Protein AF-A0A7G7KRU6-F1 (afdb_monomer_lite)

Structure (mmCIF, N/CA/C/O backbone):
data_AF-A0A7G7KRU6-F1
#
_entry.id   AF-A0A7G7KRU6-F1
#
loop_
_atom_site.group_PDB
_atom_site.id
_atom_site.type_symbol
_atom_site.label_atom_id
_atom_site.label_alt_id
_atom_site.label_comp_id
_atom_site.label_asym_id
_atom_site.label_entity_id
_atom_site.label_seq_id
_atom_site.pdbx_PDB_ins_code
_atom_site.Cartn_x
_atom_site.Cartn_y
_atom_site.Cartn_z
_atom_site.occupancy
_atom_site.B_iso_or_equiv
_atom_site.auth_seq_id
_atom_site.auth_comp_id
_atom_site.auth_asym_id
_atom_site.auth_atom_id
_atom_site.pdbx_PDB_model_num
ATOM 1 N N . MET A 1 1 ? -4.776 3.445 20.333 1.00 61.25 1 MET A N 1
ATOM 2 C CA . MET A 1 1 ? -5.093 2.555 19.195 1.00 61.25 1 MET A CA 1
ATOM 3 C C . MET A 1 1 ? -4.580 3.208 17.925 1.00 61.25 1 MET A C 1
ATOM 5 O O . MET A 1 1 ? -5.005 4.317 17.620 1.00 61.25 1 MET A O 1
ATOM 9 N N . SER A 1 2 ? -3.631 2.578 17.235 1.00 65.12 2 SER A N 1
ATOM 10 C CA . SER A 1 2 ? -3.181 3.039 15.919 1.00 65.12 2 SER A CA 1
ATOM 11 C C . SER A 1 2 ? -4.246 2.686 14.874 1.00 65.12 2 SER A C 1
ATOM 13 O O . SER A 1 2 ? -4.784 1.580 14.919 1.00 65.12 2 SER A O 1
ATOM 15 N N . PRO A 1 3 ? -4.602 3.595 13.955 1.00 79.38 3 PRO A N 1
ATOM 16 C CA . PRO A 1 3 ? -5.585 3.289 12.930 1.00 79.38 3 PRO A CA 1
ATOM 17 C C . PRO A 1 3 ? -5.020 2.314 11.894 1.00 79.38 3 PRO A C 1
ATOM 19 O O . PRO A 1 3 ? -3.847 2.367 11.512 1.00 79.38 3 PRO A O 1
ATOM 22 N N . ILE A 1 4 ? -5.893 1.425 11.432 1.00 85.38 4 ILE A N 1
ATOM 23 C CA . ILE A 1 4 ? -5.583 0.403 10.441 1.00 85.38 4 ILE A CA 1
ATOM 24 C C . ILE A 1 4 ? -6.231 0.820 9.122 1.00 85.38 4 ILE A C 1
ATOM 26 O O . ILE A 1 4 ? -7.438 1.051 9.064 1.00 85.38 4 ILE A O 1
ATOM 30 N N . PHE A 1 5 ? -5.434 0.905 8.058 1.00 86.75 5 PHE A N 1
ATOM 31 C CA . PHE A 1 5 ? -5.901 1.327 6.737 1.00 86.75 5 PHE A CA 1
ATOM 32 C C . PHE A 1 5 ? -5.731 0.210 5.701 1.00 86.75 5 PHE A C 1
ATOM 34 O O . PHE A 1 5 ? -4.729 -0.510 5.742 1.00 86.75 5 PHE A O 1
ATOM 41 N N . PRO A 1 6 ? -6.670 0.055 4.751 1.00 84.44 6 PRO A N 1
ATOM 42 C CA . PRO A 1 6 ? -6.535 -0.918 3.678 1.00 84.44 6 PRO A CA 1
ATOM 43 C C . PRO A 1 6 ? -5.523 -0.447 2.625 1.00 84.44 6 PRO A C 1
ATOM 45 O O . PRO A 1 6 ? -5.536 0.700 2.177 1.00 8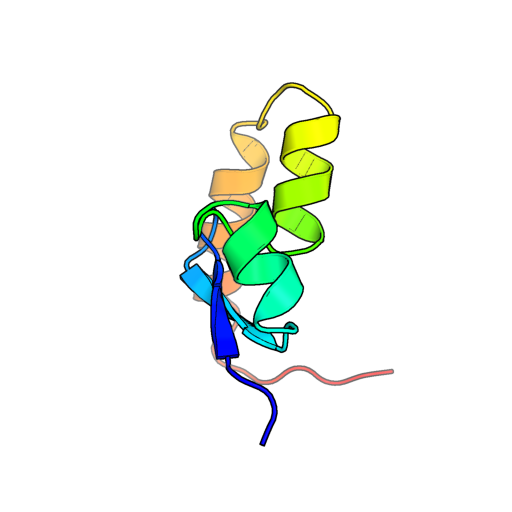4.44 6 PRO A O 1
ATOM 48 N N . CYS A 1 7 ? -4.662 -1.360 2.188 1.00 86.50 7 CYS A N 1
ATOM 49 C CA . CYS A 1 7 ? -3.731 -1.141 1.092 1.00 86.50 7 CYS A CA 1
ATOM 50 C C . CYS A 1 7 ? -4.481 -0.969 -0.231 1.00 86.50 7 CYS A C 1
ATOM 52 O O . CYS A 1 7 ? -5.180 -1.884 -0.670 1.00 86.50 7 CYS A O 1
ATOM 54 N N . ARG A 1 8 ? -4.235 0.131 -0.944 1.00 86.31 8 ARG A N 1
ATOM 55 C CA . ARG A 1 8 ? -4.768 0.367 -2.294 1.00 86.31 8 ARG A CA 1
ATOM 56 C C . ARG A 1 8 ? -4.334 -0.679 -3.325 1.00 86.31 8 ARG A C 1
ATOM 58 O O . ARG A 1 8 ? -5.057 -0.889 -4.290 1.00 86.31 8 ARG A O 1
ATOM 65 N N . GLY A 1 9 ? -3.173 -1.313 -3.140 1.00 83.94 9 GLY A N 1
ATOM 66 C CA . GLY A 1 9 ? -2.612 -2.266 -4.102 1.00 83.94 9 GLY A CA 1
ATOM 67 C C . GLY A 1 9 ? -3.054 -3.719 -3.903 1.00 83.94 9 GLY A C 1
ATOM 68 O O . GLY A 1 9 ? -3.220 -4.442 -4.879 1.00 83.94 9 GLY A O 1
ATOM 69 N N . CYS A 1 10 ? -3.240 -4.166 -2.657 1.00 80.38 10 CYS A N 1
ATOM 70 C CA . CYS A 1 10 ? -3.516 -5.579 -2.354 1.00 80.38 10 CYS A CA 1
ATOM 71 C C . CYS A 1 10 ? -4.649 -5.821 -1.343 1.00 80.38 10 CYS A C 1
ATOM 73 O O . CYS A 1 10 ? -4.985 -6.977 -1.082 1.00 80.38 10 CYS A O 1
ATOM 75 N N . GLY A 1 11 ? -5.228 -4.760 -0.771 1.00 81.81 11 GLY A N 1
ATOM 76 C CA . GLY A 1 11 ? -6.316 -4.836 0.207 1.00 81.81 11 GLY A CA 1
ATOM 77 C C . GLY A 1 11 ? -5.899 -5.276 1.611 1.00 81.81 11 GLY A C 1
ATOM 78 O O . GLY A 1 11 ? -6.758 -5.385 2.477 1.00 81.81 11 GLY A O 1
ATOM 79 N N . THR A 1 12 ? -4.607 -5.524 1.866 1.00 84.06 12 THR A N 1
ATOM 80 C CA . THR A 1 12 ? -4.148 -5.872 3.218 1.00 84.06 12 THR A CA 1
ATOM 81 C C . THR A 1 12 ? -4.346 -4.706 4.175 1.00 84.06 12 THR A C 1
ATOM 83 O O . THR A 1 12 ? -4.135 -3.553 3.805 1.00 84.06 12 THR A O 1
ATOM 86 N N . PHE A 1 13 ? -4.701 -5.012 5.414 1.00 85.31 13 PHE A N 1
ATOM 87 C CA . PHE A 1 13 ? -4.782 -4.038 6.491 1.00 85.31 13 PHE A CA 1
ATOM 88 C C . PHE A 1 13 ? -3.376 -3.699 6.993 1.00 85.31 13 PHE A C 1
ATOM 90 O O . PHE A 1 13 ? -2.576 -4.597 7.254 1.00 85.31 13 PHE A O 1
ATOM 97 N N . ILE A 1 14 ? -3.053 -2.409 7.069 1.00 85.19 14 ILE A N 1
ATOM 98 C CA . ILE A 1 14 ? -1.728 -1.916 7.448 1.00 85.19 14 ILE A CA 1
ATOM 99 C C . ILE A 1 14 ? -1.891 -0.939 8.604 1.00 85.19 14 ILE A C 1
ATOM 101 O O . ILE A 1 14 ? -2.668 0.013 8.514 1.00 85.19 14 ILE A O 1
ATOM 105 N N . GLU A 1 15 ? -1.111 -1.136 9.661 1.00 87.00 15 GLU A N 1
ATOM 106 C CA . GLU A 1 15 ? -1.022 -0.170 10.749 1.00 87.00 15 GLU A CA 1
ATOM 107 C C . GLU A 1 15 ? -0.112 1.001 10.340 1.00 87.00 15 GLU A C 1
ATOM 109 O O . GLU A 1 15 ? 1.082 0.829 10.048 1.00 87.00 15 GLU A O 1
ATOM 114 N N . ARG A 1 16 ? -0.694 2.204 10.250 1.00 81.94 16 ARG A N 1
ATOM 115 C CA . ARG A 1 16 ? -0.001 3.443 9.860 1.00 81.94 16 ARG A CA 1
ATOM 116 C C . ARG A 1 16 ? -0.596 4.647 10.579 1.00 81.94 16 ARG A C 1
ATOM 118 O O . ARG A 1 16 ? -1.773 4.675 10.915 1.00 81.94 16 ARG A O 1
ATOM 125 N N . SER A 1 17 ? 0.203 5.695 10.746 1.00 84.50 17 SER A N 1
ATOM 126 C CA . SER A 1 17 ? -0.263 6.947 11.346 1.00 84.50 17 SER A CA 1
ATOM 127 C C . SER A 1 17 ? -1.278 7.658 10.444 1.00 84.50 17 SER A C 1
ATOM 129 O O . SER A 1 17 ? -1.064 7.781 9.235 1.00 84.50 17 SER A O 1
ATOM 131 N N . THR A 1 18 ? -2.328 8.245 11.028 1.00 83.69 18 THR A N 1
ATOM 132 C CA . THR A 1 18 ? -3.318 9.079 10.310 1.00 83.69 18 THR A CA 1
ATOM 133 C C . THR A 1 18 ? -2.663 10.210 9.519 1.00 83.69 18 THR A C 1
ATOM 135 O O . THR A 1 18 ? -3.144 10.605 8.461 1.00 83.69 18 THR A O 1
ATOM 138 N N . GLN A 1 19 ? -1.533 10.724 10.009 1.00 86.31 19 GLN A N 1
AT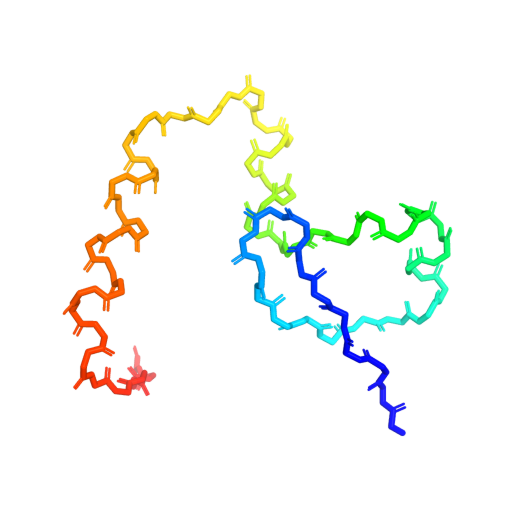OM 139 C CA . GLN A 1 19 ? -0.757 11.751 9.320 1.00 86.31 19 GLN A CA 1
ATOM 140 C C . GLN A 1 19 ? -0.217 11.252 7.971 1.00 86.31 19 GLN A C 1
ATOM 142 O O . GLN A 1 19 ? -0.281 11.981 6.985 1.00 86.31 19 GLN A O 1
ATOM 147 N N . HIS A 1 20 ? 0.260 10.005 7.902 1.00 84.00 20 HIS A N 1
ATOM 148 C CA . HIS A 1 20 ? 0.697 9.401 6.645 1.00 84.00 20 HIS A CA 1
ATOM 149 C C . HIS A 1 20 ? -0.490 9.210 5.698 1.00 84.00 20 HIS A C 1
ATOM 151 O O . HIS A 1 20 ? -0.411 9.633 4.550 1.00 84.00 20 HIS A O 1
ATOM 157 N N . TYR A 1 21 ? -1.614 8.689 6.205 1.00 84.75 21 TYR A N 1
ATOM 158 C CA . TYR A 1 21 ? -2.857 8.537 5.439 1.00 84.75 21 TYR A CA 1
ATOM 159 C C . TYR A 1 21 ? -3.319 9.858 4.804 1.00 84.75 21 TYR A C 1
ATOM 161 O O . TYR A 1 21 ? -3.650 9.892 3.620 1.00 84.75 21 TYR A O 1
ATOM 169 N N . ARG A 1 22 ? -3.286 10.9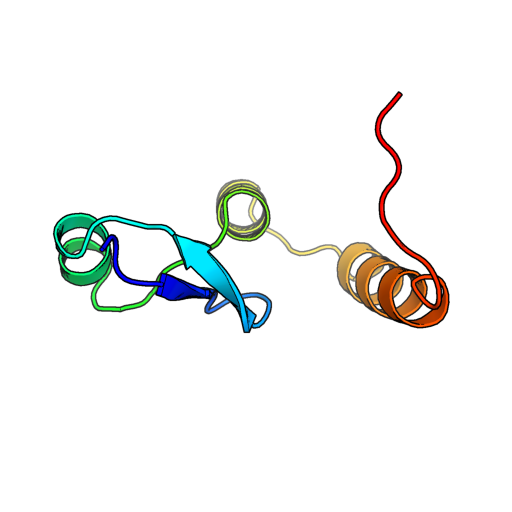62 5.565 1.00 85.88 22 ARG A N 1
ATOM 170 C CA . ARG A 1 22 ? -3.626 12.303 5.061 1.00 85.88 22 ARG A CA 1
ATOM 171 C C . ARG A 1 22 ? -2.649 12.793 3.991 1.00 85.88 22 ARG A C 1
ATOM 173 O O . ARG A 1 22 ? -3.101 13.331 2.987 1.00 85.88 22 ARG A O 1
ATOM 180 N N . ARG A 1 23 ? -1.337 12.581 4.164 1.00 88.50 23 ARG A N 1
ATOM 181 C CA . ARG A 1 23 ? -0.318 12.989 3.174 1.00 88.50 23 ARG A CA 1
ATOM 182 C C . ARG A 1 23 ? -0.500 12.301 1.824 1.00 88.50 23 ARG A C 1
ATOM 184 O O . ARG A 1 23 ? -0.380 12.956 0.799 1.00 88.50 23 ARG A O 1
ATOM 191 N N . VAL A 1 24 ? -0.815 11.006 1.826 1.00 85.56 24 VAL A N 1
ATOM 192 C CA . VAL A 1 24 ? -1.050 10.234 0.592 1.00 85.56 24 VAL A CA 1
ATOM 193 C C . VAL A 1 24 ? -2.502 10.315 0.107 1.00 85.56 24 VAL A C 1
ATOM 195 O O . VAL A 1 24 ? -2.902 9.535 -0.749 1.00 85.56 24 VAL A O 1
ATOM 198 N N . GLN A 1 25 ? -3.316 11.218 0.671 1.00 86.31 25 GLN A N 1
ATOM 199 C CA . GLN A 1 25 ? -4.729 11.413 0.316 1.00 86.31 25 GLN A CA 1
ATOM 200 C C . GLN A 1 25 ? -5.544 10.105 0.319 1.00 86.31 25 GLN A C 1
ATOM 202 O O . GLN A 1 25 ? -6.354 9.836 -0.565 1.00 86.31 25 GLN A O 1
ATOM 207 N N . GLY A 1 26 ? -5.288 9.241 1.303 1.00 83.25 26 GLY A N 1
ATOM 208 C CA . GLY A 1 26 ? -5.935 7.934 1.428 1.00 83.25 26 GLY A CA 1
ATOM 209 C C . GLY A 1 26 ? -5.406 6.844 0.490 1.00 83.25 26 GLY A C 1
ATOM 210 O O . GLY A 1 26 ? -5.905 5.720 0.510 1.00 83.25 26 GLY A O 1
ATOM 211 N N . GLN A 1 27 ? -4.367 7.117 -0.301 1.00 85.62 27 GLN A N 1
ATOM 212 C CA . GLN A 1 27 ? -3.690 6.128 -1.141 1.00 85.62 27 GLN A CA 1
ATOM 213 C C . GLN A 1 27 ? -2.576 5.393 -0.381 1.00 85.62 27 GLN A C 1
ATOM 215 O O . GLN A 1 27 ? -1.401 5.462 -0.730 1.00 85.62 27 GLN A O 1
ATOM 220 N N . VAL A 1 28 ? -2.932 4.680 0.690 1.00 88.38 28 VAL A N 1
ATOM 221 C CA . VAL A 1 28 ? -1.944 3.912 1.464 1.00 88.38 28 VAL A CA 1
ATOM 222 C C . VAL A 1 28 ? -1.552 2.647 0.706 1.00 88.38 28 VAL A C 1
ATOM 224 O O . VAL A 1 28 ? -2.406 1.854 0.313 1.00 88.38 28 VAL A O 1
ATOM 227 N N . LEU A 1 29 ? -0.250 2.432 0.532 1.00 87.50 29 LEU A N 1
ATOM 228 C CA . LEU A 1 29 ? 0.319 1.198 -0.003 1.00 87.50 29 LEU A CA 1
ATOM 229 C C . LEU A 1 29 ? 1.103 0.476 1.093 1.00 87.50 29 LEU A C 1
ATOM 231 O O . LEU A 1 29 ? 1.746 1.103 1.936 1.00 87.50 29 LEU A O 1
ATOM 235 N N . CYS A 1 30 ? 1.063 -0.856 1.088 1.00 86.06 30 CYS A N 1
ATOM 236 C CA . CYS A 1 30 ? 1.982 -1.634 1.910 1.00 86.06 30 CYS A CA 1
ATOM 237 C C . CYS A 1 30 ? 3.393 -1.504 1.337 1.00 86.06 30 CYS A C 1
ATOM 239 O O . CYS A 1 30 ? 3.559 -1.194 0.157 1.00 86.06 30 CYS A O 1
ATOM 241 N N . SER A 1 31 ? 4.404 -1.791 2.155 1.00 82.44 31 SER A N 1
ATOM 242 C CA . SER A 1 31 ? 5.811 -1.705 1.754 1.00 82.44 31 SER A CA 1
ATOM 243 C C . SER A 1 31 ? 6.075 -2.451 0.440 1.00 82.44 31 SER A C 1
ATOM 245 O O . SER A 1 31 ? 6.734 -1.923 -0.441 1.00 82.44 31 SER A O 1
ATOM 247 N N . THR A 1 32 ? 5.456 -3.621 0.248 1.00 83.12 32 THR A N 1
ATOM 248 C CA . THR A 1 32 ? 5.560 -4.419 -0.984 1.00 83.12 32 THR A CA 1
ATOM 249 C C . THR A 1 32 ? 4.958 -3.733 -2.212 1.00 83.12 32 THR A C 1
ATOM 251 O O . THR A 1 32 ? 5.527 -3.798 -3.297 1.00 83.12 32 THR A O 1
ATOM 254 N N . CYS A 1 33 ? 3.787 -3.104 -2.076 1.00 82.88 33 CYS A N 1
ATOM 255 C CA . CYS A 1 33 ? 3.145 -2.401 -3.187 1.00 82.88 33 CYS A CA 1
ATOM 256 C C . CYS A 1 33 ? 3.839 -1.071 -3.498 1.00 82.88 33 CYS A C 1
ATOM 258 O O . CYS A 1 33 ? 3.855 -0.664 -4.655 1.00 82.88 33 CYS A O 1
ATOM 260 N N . LEU A 1 34 ? 4.403 -0.418 -2.480 1.00 84.12 34 LEU A N 1
ATOM 261 C CA . LEU A 1 34 ? 5.198 0.795 -2.633 1.00 84.12 34 LEU A CA 1
ATOM 262 C C . LEU A 1 34 ? 6.501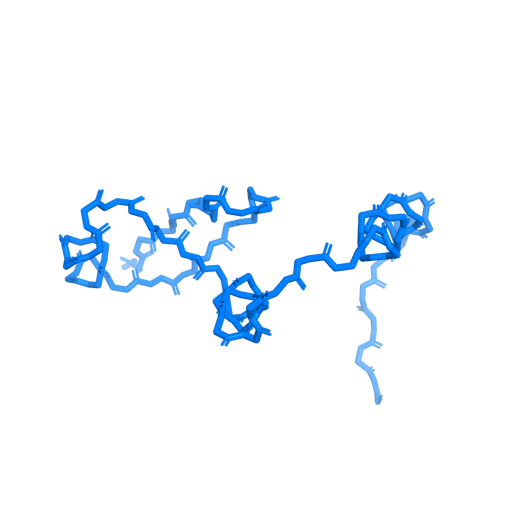 0.496 -3.388 1.00 84.12 34 LEU A C 1
ATOM 264 O O . LEU A 1 34 ? 6.816 1.179 -4.356 1.00 84.12 34 LEU A O 1
ATOM 268 N N . ASP A 1 35 ? 7.197 -0.576 -3.006 1.00 82.81 35 ASP A N 1
ATOM 269 C CA . ASP A 1 35 ? 8.418 -1.045 -3.670 1.00 82.81 35 ASP A CA 1
ATOM 270 C C . ASP A 1 35 ? 8.145 -1.432 -5.137 1.00 82.81 35 ASP A C 1
ATOM 272 O O . ASP A 1 35 ? 8.814 -0.969 -6.058 1.00 82.81 35 ASP A O 1
ATOM 276 N N . ALA A 1 36 ? 7.045 -2.152 -5.391 1.00 76.12 36 ALA A N 1
ATOM 277 C CA . ALA A 1 36 ? 6.612 -2.488 -6.749 1.00 76.12 36 ALA A CA 1
ATOM 278 C C . ALA A 1 36 ? 6.259 -1.258 -7.612 1.00 76.12 36 ALA A C 1
ATOM 280 O O . ALA A 1 36 ? 6.394 -1.311 -8.837 1.00 76.12 36 ALA A O 1
ATOM 281 N N . GLN A 1 37 ? 5.792 -0.167 -6.996 1.00 77.56 37 GLN A N 1
ATOM 282 C CA . GLN A 1 37 ? 5.520 1.094 -7.687 1.00 77.56 37 GLN A CA 1
ATOM 283 C C . GLN A 1 37 ? 6.820 1.844 -8.006 1.00 77.56 37 GLN A C 1
ATOM 285 O O . GLN A 1 37 ? 6.958 2.359 -9.114 1.00 77.56 37 GLN A O 1
ATOM 290 N N . ALA A 1 38 ? 7.784 1.849 -7.081 1.00 74.00 38 ALA A N 1
ATOM 291 C CA . ALA A 1 38 ? 9.091 2.479 -7.265 1.00 74.00 38 ALA A CA 1
ATOM 292 C C . ALA A 1 38 ? 9.922 1.820 -8.384 1.00 74.00 38 ALA A C 1
ATOM 294 O O . ALA A 1 38 ? 10.663 2.503 -9.086 1.00 74.00 38 ALA A O 1
ATOM 295 N N . VAL A 1 39 ? 9.758 0.511 -8.601 1.00 70.88 39 VAL A N 1
ATOM 296 C CA . VAL A 1 39 ? 10.517 -0.269 -9.600 1.00 70.88 39 VAL A CA 1
ATOM 297 C C . VAL A 1 39 ? 9.920 -0.189 -11.026 1.00 70.88 39 VAL A C 1
ATOM 299 O O . VAL A 1 39 ? 10.482 -0.721 -11.979 1.00 70.88 39 VAL A O 1
ATOM 302 N N . GLY A 1 40 ? 8.806 0.524 -11.237 1.00 62.41 40 GLY A N 1
ATOM 303 C CA . GLY A 1 40 ? 8.396 0.958 -12.582 1.00 62.41 40 GLY A CA 1
ATOM 304 C C . GLY A 1 40 ? 7.816 -0.103 -13.535 1.00 62.41 40 GLY A C 1
ATOM 305 O O . GLY A 1 40 ? 7.728 0.166 -14.732 1.00 62.41 40 GLY A O 1
ATOM 306 N N . ARG A 1 41 ? 7.378 -1.287 -13.067 1.00 52.03 41 ARG A N 1
ATOM 307 C CA . ARG A 1 41 ? 6.456 -2.182 -13.817 1.00 52.03 41 ARG A CA 1
ATOM 308 C C . ARG A 1 41 ? 6.022 -3.407 -12.994 1.00 52.03 41 ARG A C 1
ATOM 310 O O . ARG A 1 41 ? 6.879 -4.145 -12.511 1.00 52.03 41 ARG A O 1
ATOM 317 N N . PRO A 1 42 ? 4.719 -3.744 -12.914 1.00 52.94 42 PRO A N 1
ATOM 318 C CA . PRO A 1 42 ? 4.293 -4.993 -12.299 1.00 52.94 42 PRO A CA 1
ATOM 319 C C . PRO A 1 42 ? 4.445 -6.134 -13.309 1.00 52.94 42 PRO A C 1
ATOM 321 O O . PRO A 1 42 ? 3.651 -6.269 -14.246 1.00 52.94 42 PRO A O 1
ATOM 324 N N . SER A 1 43 ? 5.441 -6.998 -13.117 1.00 50.47 43 SER A N 1
ATOM 325 C CA . SER A 1 43 ? 5.516 -8.239 -13.889 1.00 50.47 43 SER A CA 1
ATOM 326 C C . SER A 1 43 ? 4.269 -9.087 -13.620 1.00 50.47 43 SER A C 1
ATOM 328 O O . SER A 1 43 ? 3.921 -9.366 -12.472 1.00 50.47 43 SER A O 1
ATOM 330 N N . PHE A 1 44 ? 3.604 -9.542 -14.684 1.00 54.44 44 PHE A N 1
ATOM 331 C CA . PHE A 1 44 ? 2.455 -10.463 -14.668 1.00 54.44 44 PHE A CA 1
ATOM 332 C C . PHE A 1 44 ? 2.668 -11.683 -13.740 1.00 54.44 44 PHE A C 1
ATOM 334 O O . PHE A 1 44 ? 1.740 -12.151 -13.081 1.00 54.44 44 PHE A O 1
ATOM 341 N N . ARG A 1 45 ? 3.928 -12.111 -13.575 1.00 53.19 45 ARG A N 1
ATOM 342 C CA . ARG A 1 45 ? 4.371 -13.131 -12.610 1.00 53.19 45 ARG A CA 1
ATOM 343 C C . ARG A 1 45 ? 4.004 -12.844 -11.146 1.00 53.19 45 ARG A C 1
ATOM 345 O O . ARG A 1 45 ? 3.712 -13.787 -10.416 1.00 53.19 45 ARG A O 1
ATOM 352 N N . GLN A 1 46 ? 3.970 -11.585 -10.702 1.00 57.47 46 GLN A N 1
ATOM 353 C CA . GLN A 1 46 ? 3.625 -11.237 -9.315 1.00 57.47 46 GLN A CA 1
ATOM 354 C C . GLN A 1 46 ? 2.121 -11.394 -9.042 1.00 57.47 46 GLN A C 1
ATOM 356 O O . GLN A 1 46 ? 1.734 -11.814 -7.951 1.00 57.47 46 GLN A O 1
ATOM 361 N N . ARG A 1 47 ? 1.279 -11.176 -10.065 1.00 57.25 47 ARG A N 1
ATOM 362 C CA . ARG A 1 47 ? -0.162 -11.475 -10.019 1.00 57.25 47 ARG A CA 1
ATOM 363 C C . ARG A 1 47 ? -0.432 -12.979 -9.926 1.00 57.25 47 ARG A C 1
ATOM 365 O O . ARG A 1 47 ? -1.310 -13.383 -9.169 1.00 57.25 47 ARG A O 1
ATOM 372 N N . LEU A 1 48 ? 0.355 -13.814 -10.613 1.00 59.81 48 LEU A N 1
ATOM 373 C CA . LEU A 1 48 ? 0.257 -15.272 -10.466 1.00 59.81 48 LEU A CA 1
ATOM 374 C C . LEU A 1 48 ? 0.749 -15.764 -9.098 1.00 59.81 48 LEU A C 1
ATOM 376 O O . LEU A 1 48 ? 0.082 -16.594 -8.486 1.00 59.81 48 LEU A O 1
ATOM 380 N N . ARG A 1 49 ? 1.864 -15.230 -8.577 1.00 57.12 49 ARG A N 1
ATOM 381 C CA . ARG A 1 49 ? 2.394 -15.630 -7.259 1.00 57.12 49 ARG A CA 1
ATOM 382 C C . ARG A 1 49 ? 1.435 -15.316 -6.115 1.00 57.12 49 ARG A C 1
ATOM 384 O O . ARG A 1 49 ? 1.264 -16.154 -5.243 1.00 57.12 49 ARG A O 1
ATOM 391 N N . GLN A 1 50 ? 0.780 -14.153 -6.121 1.00 55.91 50 GLN A N 1
ATOM 392 C CA . GLN A 1 50 ? -0.202 -13.808 -5.083 1.00 55.91 50 GLN A CA 1
ATOM 393 C C . GLN A 1 50 ? -1.462 -14.684 -5.150 1.00 55.91 50 GLN A C 1
ATOM 395 O O . GLN A 1 50 ? -2.039 -15.013 -4.114 1.00 55.91 50 GLN A O 1
ATOM 400 N N . ARG A 1 51 ? -1.862 -15.104 -6.356 1.00 55.53 51 ARG A N 1
ATOM 401 C CA . ARG A 1 51 ? -2.978 -16.035 -6.563 1.00 55.53 51 ARG A CA 1
ATOM 402 C C . ARG A 1 51 ? -2.627 -17.455 -6.096 1.00 55.53 51 ARG A C 1
ATOM 404 O O . ARG A 1 51 ? -3.453 -18.088 -5.453 1.00 55.53 51 ARG A O 1
ATOM 411 N N . PHE A 1 52 ? -1.391 -17.906 -6.323 1.00 55.75 52 PHE A N 1
ATOM 412 C CA . PHE A 1 52 ? -0.873 -19.177 -5.794 1.00 55.75 52 PHE A CA 1
ATOM 413 C C . PHE A 1 52 ? -0.643 -19.156 -4.276 1.00 55.75 52 PHE A C 1
ATOM 415 O O . PHE A 1 52 ? -0.960 -20.129 -3.601 1.00 55.75 52 PHE A O 1
ATOM 422 N N . ALA A 1 53 ? -0.147 -18.048 -3.717 1.00 54.06 53 ALA A N 1
ATOM 423 C CA . ALA A 1 53 ? 0.070 -17.913 -2.279 1.00 54.06 53 ALA A CA 1
ATOM 424 C C . ALA A 1 53 ? -1.249 -18.039 -1.501 1.00 54.06 53 ALA A C 1
ATOM 426 O O . ALA A 1 53 ? -1.316 -18.824 -0.567 1.00 54.06 53 ALA A O 1
ATOM 427 N N . ARG A 1 54 ? -2.330 -17.379 -1.944 1.00 50.88 54 ARG A N 1
ATOM 428 C CA . ARG A 1 54 ? -3.660 -17.518 -1.315 1.00 50.88 54 ARG A CA 1
ATOM 429 C C . ARG A 1 54 ? -4.263 -18.922 -1.429 1.00 50.88 54 ARG A C 1
ATOM 431 O O . ARG A 1 54 ? -5.034 -19.296 -0.558 1.00 50.88 54 ARG A O 1
ATOM 438 N N . LEU A 1 55 ? -3.918 -19.687 -2.467 1.00 52.78 55 LEU A N 1
ATOM 439 C CA . LEU A 1 55 ? -4.340 -21.087 -2.615 1.00 52.78 55 LEU A CA 1
ATOM 440 C C . LEU A 1 55 ? -3.564 -22.036 -1.689 1.00 52.78 55 LEU A C 1
ATOM 442 O O . LEU A 1 55 ? -4.124 -23.029 -1.241 1.00 52.78 55 LEU A O 1
ATOM 446 N N . MET A 1 56 ? -2.300 -21.730 -1.375 1.00 50.06 56 MET A N 1
ATOM 447 C CA . MET A 1 56 ? -1.485 -22.541 -0.461 1.00 50.06 56 MET A CA 1
ATOM 448 C C . MET A 1 56 ? -1.600 -22.132 1.014 1.00 50.06 56 MET A C 1
ATOM 450 O O . MET A 1 56 ? -1.371 -22.967 1.883 1.00 50.06 56 MET A O 1
AT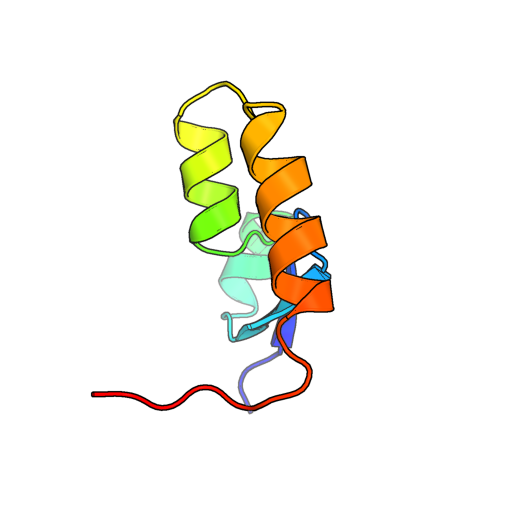OM 454 N N . THR A 1 57 ? -1.989 -20.892 1.341 1.00 48.22 57 THR A N 1
ATOM 455 C CA . THR A 1 57 ? -2.219 -20.451 2.735 1.00 48.22 57 THR A CA 1
ATOM 456 C C . THR A 1 57 ? -3.589 -20.896 3.261 1.00 48.22 57 THR A C 1
ATOM 458 O O . THR A 1 57 ? -4.341 -20.126 3.848 1.00 48.22 57 THR A O 1
ATOM 461 N N . GLY A 1 58 ? -3.878 -22.184 3.090 1.00 48.09 58 GLY A N 1
ATOM 462 C CA . GLY A 1 58 ? -4.700 -22.950 4.014 1.00 48.09 58 GLY A CA 1
ATOM 463 C C . GLY A 1 58 ? -3.918 -23.388 5.259 1.00 48.09 58 GLY A C 1
ATOM 464 O O . GLY A 1 58 ? -4.309 -24.383 5.851 1.00 48.09 58 GLY A O 1
ATOM 465 N N . ASN A 1 59 ? -2.813 -22.722 5.642 1.00 46.56 59 ASN A N 1
ATOM 466 C CA . ASN A 1 59 ? -2.210 -22.811 6.977 1.00 46.56 59 ASN A CA 1
ATOM 467 C C . ASN A 1 59 ? -1.179 -21.686 7.256 1.00 46.56 59 ASN A C 1
ATOM 469 O O . ASN A 1 59 ? -0.424 -21.267 6.384 1.00 46.56 59 ASN A O 1
ATOM 473 N N . LEU A 1 60 ? -1.235 -21.228 8.506 1.00 46.28 60 LEU A N 1
ATOM 474 C CA . LEU A 1 60 ? -0.514 -20.216 9.298 1.00 46.28 60 LEU A CA 1
ATOM 475 C C . LEU A 1 60 ? 0.980 -19.916 8.972 1.00 46.28 60 LEU A C 1
ATOM 477 O O . LEU A 1 60 ? 1.725 -20.827 8.611 1.00 46.28 60 LEU A O 1
ATOM 481 N N . PRO A 1 61 ? 1.473 -18.675 9.208 1.00 51.91 61 PRO A N 1
ATOM 482 C CA . PRO A 1 61 ? 2.901 -18.357 9.149 1.00 51.91 61 PRO A CA 1
ATOM 483 C C . PRO A 1 61 ? 3.636 -18.976 10.345 1.00 51.91 61 PRO A C 1
ATOM 485 O O . PRO A 1 61 ? 3.233 -18.775 11.491 1.00 51.91 61 PRO A O 1
ATOM 488 N N . LYS A 1 62 ? 4.751 -19.673 10.105 1.00 37.44 62 LYS A N 1
ATOM 489 C CA . LYS A 1 62 ? 5.710 -20.010 11.161 1.00 37.44 62 LYS A CA 1
ATOM 490 C C . LYS A 1 62 ? 7.077 -19.449 10.793 1.00 37.44 62 LYS A C 1
ATOM 492 O O . LYS A 1 62 ? 7.725 -19.897 9.857 1.00 37.44 62 LYS A O 1
ATOM 497 N N . THR A 1 63 ? 7.431 -18.404 11.531 1.00 41.09 63 THR A N 1
ATOM 498 C CA . THR A 1 63 ? 8.796 -17.947 11.782 1.00 41.09 63 THR A CA 1
ATOM 499 C C . THR A 1 63 ? 9.718 -19.138 12.029 1.00 41.09 63 THR A C 1
ATOM 501 O O . THR A 1 63 ? 9.426 -19.951 12.907 1.00 41.09 63 THR A O 1
ATOM 504 N N . SER A 1 64 ? 10.831 -19.205 11.302 1.00 37.91 64 SER A N 1
ATOM 505 C CA . SER A 1 64 ? 12.123 -19.605 11.857 1.00 37.91 64 SER A CA 1
ATOM 506 C C . SER A 1 64 ? 13.255 -19.147 10.953 1.00 37.91 64 SER A 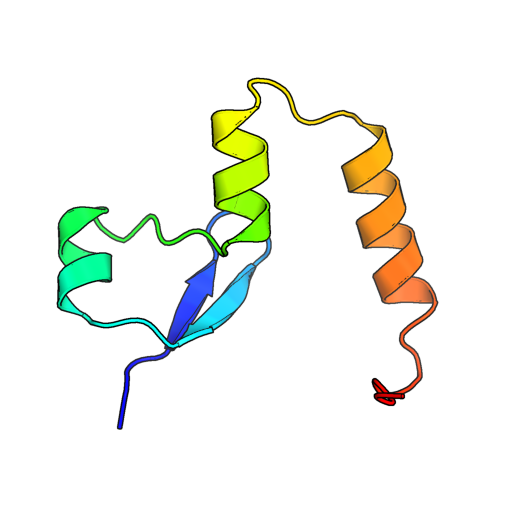C 1
ATOM 508 O O . SER A 1 64 ? 13.032 -19.092 9.723 1.00 37.91 64 SER A O 1
#

Foldseek 3Di:
DFDWAAAPPPRDTDRDHVVVCVVVVNNDHDPVVVVCVVVPDDDPVVVVVVVVVVVPVPDDDDDD

Sequence (64 aa):
MSPIFPCRGCGTFIERSTQHYRRVQGQVLCSTCLDAQAVGRPSFRQRLRQRFARLMTGNLPKTS

Radius of gyration: 13.92 Å; chains: 1; bounding box: 19×36×34 Å

pLDDT: mean 70.45, std 16.23, range [37.44, 88.5]

Secondary structure (DSSP, 8-state):
---EEE-TTT--EEE--HHHHHHTTT----HHHHHHHHTT---HHHHHHHHHHHHH-SS-----